Protein AF-Q57779-F1 (afdb_monomer_lite)

pLDDT: mean 79.87, std 19.62, range [38.88, 97.25]

Secondary structure (DSSP, 8-state):
----------------------TT-------SHHHHHHHHHHHHHHS-HHHHHHHH---HHHHHHHHTT--SS--HHHHHHHHHHTT---------

Organism: Methanocaldococcus jannaschii (strain ATCC 43067 / DSM 2661 / JAL-1 / JCM 10045 / NBRC 100440) (NCBI:txid243232)

Sequence (96 aa):
MNKEKYGDNMMTDSDSKQAIFIIGVQGKEIKNVEQLMQELSKIVNEGSIYRYSKETGLGKGTLHKIKNNELQDPRISTVLKLLKASGKRLVIIDEW

Foldseek 3Di:
DDDDDDDPDDPPPPPPVPPPPPPPDDDDDDDDPLSLLVVLLVLLVVDDLVQLCVQQVDDSVVSVCSVVVNDDPDDVSNSCSSC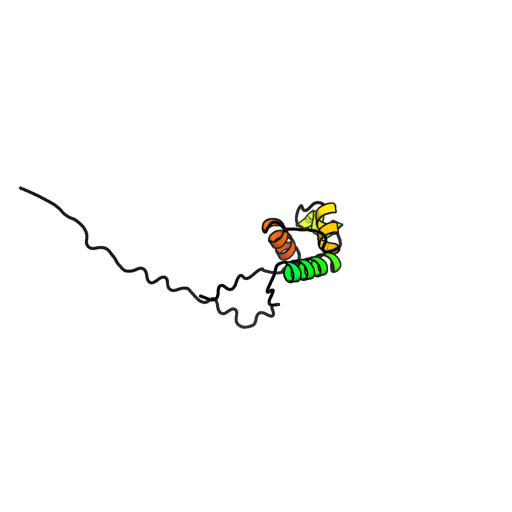VSSVHDDDDDDDD

Structure (mmCIF, N/CA/C/O backbone):
data_AF-Q57779-F1
#
_entry.id   AF-Q57779-F1
#
loop_
_atom_site.group_PDB
_atom_site.id
_atom_site.type_symbol
_atom_site.label_atom_id
_atom_site.label_alt_id
_atom_site.label_comp_id
_atom_site.label_asym_id
_atom_site.label_entity_id
_atom_site.label_seq_id
_atom_site.pdbx_PDB_ins_code
_atom_site.Cartn_x
_atom_site.Cartn_y
_atom_site.Cartn_z
_atom_site.occupancy
_atom_site.B_iso_or_equiv
_atom_site.auth_seq_id
_atom_site.auth_comp_id
_atom_site.auth_asym_id
_atom_site.auth_atom_id
_atom_site.pdbx_PDB_model_num
ATOM 1 N N . MET A 1 1 ? 14.154 40.768 52.438 1.00 38.88 1 MET A N 1
ATOM 2 C CA . MET A 1 1 ? 15.385 40.046 52.051 1.00 38.88 1 MET A CA 1
ATOM 3 C C . MET A 1 1 ? 15.043 38.568 51.951 1.00 38.88 1 MET A C 1
ATOM 5 O O . MET A 1 1 ? 14.568 38.049 52.946 1.00 38.88 1 MET A O 1
ATOM 9 N N . ASN A 1 2 ? 15.289 37.966 50.776 1.00 45.78 2 ASN A N 1
ATOM 10 C CA . ASN A 1 2 ? 15.263 36.527 50.434 1.00 45.78 2 ASN A CA 1
ATOM 11 C C . ASN A 1 2 ? 13.934 35.757 50.589 1.00 45.78 2 ASN A C 1
ATOM 13 O O . ASN A 1 2 ? 13.292 35.859 51.620 1.00 45.78 2 ASN A O 1
ATOM 17 N N . LYS A 1 3 ? 13.491 34.887 49.675 1.00 47.91 3 LYS A N 1
ATOM 18 C CA . LYS A 1 3 ? 13.759 34.558 48.255 1.00 47.91 3 LYS A CA 1
ATOM 19 C C . LYS A 1 3 ? 12.771 33.408 47.928 1.00 47.91 3 LYS A C 1
ATOM 21 O O . LYS A 1 3 ? 12.473 32.638 48.829 1.00 47.91 3 LYS A O 1
ATOM 26 N N . GLU A 1 4 ? 12.333 33.314 46.664 1.00 50.94 4 GLU A N 1
ATOM 27 C CA . GLU A 1 4 ? 11.806 32.089 45.996 1.00 50.94 4 GLU A CA 1
ATOM 28 C C . GLU A 1 4 ? 10.413 31.606 46.480 1.00 50.94 4 GLU A C 1
ATOM 30 O O . GLU A 1 4 ? 10.274 31.080 47.571 1.00 50.94 4 GLU A O 1
ATOM 35 N N . LYS A 1 5 ? 9.267 31.825 45.807 1.00 46.78 5 LYS A N 1
ATOM 36 C CA . LYS A 1 5 ? 8.875 31.699 44.380 1.00 46.78 5 LYS A CA 1
ATOM 37 C C . LYS A 1 5 ? 9.250 30.333 43.800 1.00 46.78 5 LYS A C 1
ATOM 39 O O . LYS A 1 5 ? 10.423 30.161 43.549 1.00 46.78 5 LYS A O 1
ATOM 44 N N . TYR A 1 6 ? 8.258 29.456 43.603 1.00 53.75 6 TYR A N 1
ATOM 45 C CA . TYR A 1 6 ? 8.077 28.347 42.631 1.00 53.75 6 TYR A CA 1
ATOM 46 C C . TYR A 1 6 ? 6.998 27.448 43.274 1.00 53.75 6 TYR A C 1
ATOM 48 O O . TYR A 1 6 ? 7.241 26.845 44.305 1.00 53.75 6 TYR A O 1
ATOM 56 N N . GLY A 1 7 ? 5.729 27.470 42.872 1.00 40.03 7 GLY A N 1
ATOM 57 C CA . GLY A 1 7 ? 5.260 27.210 41.514 1.00 40.03 7 GLY A CA 1
ATOM 58 C C . GLY A 1 7 ? 4.678 25.796 41.482 1.00 40.03 7 GLY A C 1
ATOM 59 O O . GLY A 1 7 ? 5.172 24.956 40.742 1.00 40.03 7 GLY A O 1
ATOM 60 N N . ASP A 1 8 ? 3.692 25.535 42.344 1.00 46.53 8 ASP A N 1
ATOM 61 C CA . ASP A 1 8 ? 2.999 24.250 42.440 1.00 46.53 8 ASP A CA 1
ATOM 62 C C . ASP A 1 8 ? 1.945 24.204 41.328 1.00 46.53 8 ASP A C 1
ATOM 64 O O . ASP A 1 8 ? 0.830 24.705 41.463 1.00 46.53 8 ASP A O 1
ATOM 68 N N . ASN A 1 9 ? 2.381 23.761 40.150 1.00 47.91 9 ASN A N 1
ATOM 69 C CA . ASN A 1 9 ? 1.587 23.730 38.931 1.00 47.91 9 ASN A CA 1
ATOM 70 C C . ASN A 1 9 ? 1.819 22.378 38.247 1.00 47.91 9 ASN A C 1
ATOM 72 O O . ASN A 1 9 ? 2.561 22.270 37.275 1.00 47.91 9 ASN A O 1
ATOM 76 N N . MET A 1 10 ? 1.205 21.327 38.783 1.00 47.91 10 MET A N 1
ATOM 77 C CA . MET A 1 10 ? 0.998 20.075 38.057 1.00 47.91 10 MET A CA 1
ATOM 78 C C . MET A 1 10 ? -0.480 19.712 38.151 1.00 47.91 10 MET A C 1
ATOM 80 O O . MET A 1 10 ? -0.887 18.817 38.887 1.00 47.91 10 MET A O 1
ATOM 84 N N . MET A 1 11 ? -1.295 20.438 37.377 1.00 52.25 11 MET A N 1
ATOM 85 C CA . MET A 1 11 ? -2.504 19.834 36.833 1.00 52.25 11 MET A CA 1
ATOM 86 C C . MET A 1 11 ? -2.041 18.618 36.038 1.00 52.25 11 MET A C 1
ATOM 88 O O . MET A 1 11 ? -1.333 18.744 35.042 1.00 52.25 11 MET A O 1
ATOM 92 N N . THR A 1 12 ? -2.381 17.438 36.539 1.00 51.59 12 THR A N 1
ATOM 93 C CA . THR A 1 12 ? -2.275 16.192 35.799 1.00 51.59 12 THR A 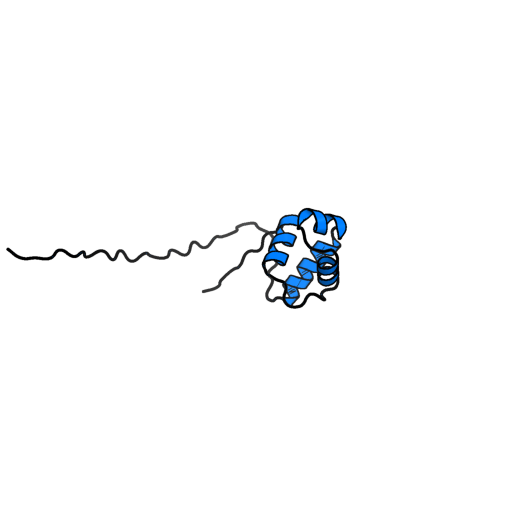CA 1
ATOM 94 C C . THR A 1 12 ? -3.199 16.320 34.598 1.00 51.59 12 THR A C 1
ATOM 96 O O . THR A 1 12 ? -4.419 16.213 34.751 1.00 51.59 12 THR A O 1
ATOM 99 N N . ASP A 1 13 ? -2.621 16.605 33.433 1.00 47.50 13 ASP A N 1
ATOM 100 C CA . ASP A 1 13 ? -3.280 16.433 32.146 1.00 47.50 13 ASP A CA 1
ATOM 101 C C . ASP A 1 13 ? -3.747 14.976 32.086 1.00 47.50 13 ASP A C 1
ATOM 103 O O . ASP A 1 13 ? -2.981 14.038 31.866 1.00 47.50 13 ASP A O 1
ATOM 107 N N . SER A 1 14 ? -5.028 14.777 32.393 1.00 46.00 14 SER A N 1
ATOM 108 C CA . SER A 1 14 ? -5.736 13.587 31.972 1.00 46.00 14 SER A CA 1
ATOM 109 C C . SER A 1 14 ? -5.763 13.653 30.455 1.00 46.00 14 SER A C 1
ATOM 111 O O . SER A 1 14 ? -6.627 14.324 29.884 1.00 46.00 14 SER A O 1
ATOM 113 N N . ASP A 1 15 ? -4.817 12.953 29.827 1.00 49.44 15 ASP A N 1
ATOM 114 C CA . ASP A 1 15 ? -4.895 12.480 28.446 1.00 49.44 15 ASP A CA 1
ATOM 115 C C . ASP A 1 15 ? -6.167 11.638 28.318 1.00 49.44 15 ASP A C 1
ATOM 117 O O . ASP A 1 15 ? -6.188 10.406 28.353 1.00 49.44 15 ASP A O 1
ATOM 121 N N . SER A 1 16 ? -7.285 12.342 28.221 1.00 49.69 16 SER A N 1
ATOM 122 C CA . SER A 1 16 ? -8.570 11.812 27.837 1.00 49.69 16 SER A 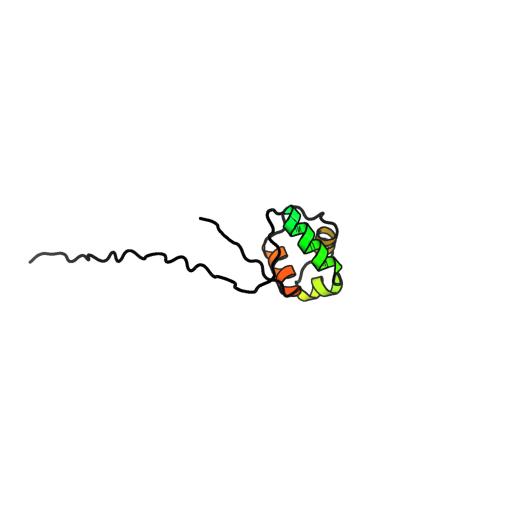CA 1
ATOM 123 C C . SER A 1 16 ? -8.426 11.438 26.369 1.00 49.69 16 SER A C 1
ATOM 125 O O . SER A 1 16 ? -8.701 12.229 25.470 1.00 49.69 16 SER A O 1
ATOM 127 N N . LYS A 1 17 ? -7.927 10.217 26.127 1.00 49.50 17 LYS A N 1
ATOM 128 C CA . LYS A 1 17 ? -7.961 9.564 24.821 1.00 49.50 17 LYS A CA 1
ATOM 129 C C . LYS A 1 17 ? -9.417 9.581 24.361 1.00 49.50 17 LYS A C 1
ATOM 131 O O . LYS A 1 17 ? -10.228 8.767 24.797 1.00 49.50 17 LYS A O 1
ATOM 136 N N . GLN A 1 18 ? -9.774 10.552 23.524 1.00 43.81 18 GLN A N 1
ATOM 137 C CA . GLN A 1 18 ? -11.068 10.567 22.863 1.00 43.81 18 GLN A CA 1
ATOM 138 C C . GLN A 1 18 ? -11.137 9.319 21.986 1.00 43.81 18 GLN A C 1
ATOM 140 O O . GLN A 1 18 ? -10.495 9.244 20.940 1.00 43.81 18 GLN A O 1
ATOM 145 N N . ALA A 1 19 ? -11.915 8.328 22.413 1.00 49.59 19 ALA A N 1
ATOM 146 C CA . ALA A 1 19 ? -12.347 7.264 21.531 1.00 49.59 19 ALA A CA 1
ATOM 147 C C . ALA A 1 19 ? -13.239 7.900 20.456 1.00 49.59 19 ALA A C 1
ATOM 149 O O . ALA A 1 19 ? -14.360 8.333 20.730 1.00 49.59 19 ALA A O 1
ATOM 150 N N . ILE A 1 20 ? -12.734 8.002 19.227 1.00 51.12 20 ILE A N 1
ATOM 151 C CA . ILE A 1 20 ? -13.570 8.364 18.085 1.00 51.12 20 ILE A CA 1
ATOM 152 C C . ILE A 1 20 ? -14.419 7.135 17.766 1.00 51.12 20 ILE A C 1
ATOM 154 O O . ILE A 1 20 ? -13.985 6.222 17.065 1.00 51.12 20 ILE A O 1
ATOM 158 N N . PHE A 1 21 ? -15.646 7.114 18.277 1.00 49.62 21 PHE A N 1
ATOM 159 C CA . PHE A 1 21 ? -16.643 6.151 17.834 1.00 49.62 21 PHE A CA 1
ATOM 160 C C . PHE A 1 21 ? -17.124 6.564 16.448 1.00 49.62 21 PHE A C 1
ATOM 162 O O . PHE A 1 21 ? -17.938 7.474 16.288 1.00 49.62 21 PHE A O 1
ATOM 169 N N . ILE A 1 22 ? -16.611 5.892 15.423 1.00 54.59 22 ILE A N 1
ATOM 170 C CA . ILE A 1 22 ? -17.119 6.047 14.065 1.00 54.59 22 ILE A CA 1
ATOM 171 C C . ILE A 1 22 ? -18.393 5.195 13.936 1.00 54.59 22 ILE A C 1
ATOM 173 O O . ILE A 1 22 ? -18.377 4.087 13.402 1.00 54.59 22 ILE A O 1
ATOM 177 N N . ILE A 1 23 ? -19.508 5.694 14.472 1.00 49.16 23 ILE A N 1
ATOM 178 C CA . ILE A 1 23 ? -20.808 5.016 14.394 1.00 49.16 23 ILE A CA 1
ATOM 179 C C . ILE A 1 23 ? -21.323 5.112 12.950 1.00 49.16 23 ILE A C 1
ATOM 181 O O . ILE A 1 23 ? -21.533 6.205 12.428 1.00 49.16 23 ILE A O 1
ATOM 185 N N . GLY A 1 24 ? -21.523 3.963 12.299 1.00 55.50 24 GLY A N 1
ATOM 186 C CA . GLY A 1 24 ? -22.155 3.868 10.976 1.00 55.50 24 GLY A CA 1
ATOM 187 C C . GLY A 1 24 ? -21.213 3.831 9.766 1.00 55.50 24 GLY A C 1
ATOM 188 O O . GLY A 1 24 ? -21.699 3.823 8.636 1.00 55.50 24 GLY A O 1
ATOM 189 N N . VAL A 1 25 ? -19.889 3.776 9.948 1.00 61.28 25 VAL A N 1
ATOM 190 C CA . VAL A 1 25 ? -18.972 3.592 8.810 1.00 61.28 25 VAL A CA 1
ATOM 191 C C . VAL A 1 25 ? -18.795 2.111 8.499 1.00 61.28 25 VAL A C 1
ATOM 193 O O . VAL A 1 25 ? -18.316 1.336 9.321 1.00 61.28 25 VAL A O 1
ATOM 196 N N . GLN A 1 26 ? -19.148 1.728 7.273 1.00 66.25 26 GLN A N 1
ATOM 197 C CA . GLN A 1 26 ? -18.750 0.446 6.705 1.00 66.25 26 GLN A CA 1
ATOM 198 C C . GLN A 1 26 ? -17.259 0.511 6.358 1.00 66.25 26 GLN A C 1
ATOM 200 O O . GLN A 1 26 ? -16.840 1.285 5.496 1.00 66.25 26 GLN A O 1
ATOM 205 N N . GLY A 1 27 ? -16.458 -0.285 7.057 1.00 77.88 27 GLY A N 1
ATOM 206 C CA . GLY A 1 27 ? -15.024 -0.417 6.834 1.00 77.88 27 GLY A CA 1
ATOM 207 C C . GLY A 1 27 ? -14.616 -1.882 6.765 1.00 77.88 27 GLY A C 1
ATOM 208 O O . GLY A 1 27 ? -15.347 -2.765 7.211 1.00 77.88 27 GLY A O 1
ATOM 209 N N . LYS A 1 28 ? -13.436 -2.139 6.200 1.00 85.50 28 LYS A N 1
ATOM 210 C CA . LYS A 1 28 ? -12.793 -3.450 6.258 1.00 85.50 28 LYS A CA 1
ATOM 211 C C . LYS A 1 28 ? -11.649 -3.393 7.263 1.00 85.50 28 LYS A C 1
ATOM 213 O O . LYS A 1 28 ? -10.770 -2.544 7.136 1.00 85.50 28 LYS A O 1
ATOM 218 N N . GLU A 1 29 ? -11.659 -4.309 8.223 1.00 88.81 29 GLU A N 1
ATOM 219 C CA . GLU A 1 29 ? -10.524 -4.528 9.117 1.00 88.81 29 GLU A CA 1
ATOM 220 C C . GLU A 1 29 ? -9.350 -5.127 8.321 1.00 88.81 29 GLU A C 1
ATOM 222 O O . GLU A 1 29 ? -9.519 -6.097 7.576 1.00 88.81 29 GLU A O 1
ATOM 227 N N . ILE A 1 30 ? -8.167 -4.524 8.454 1.00 88.44 30 ILE A N 1
ATOM 228 C CA . ILE A 1 30 ? -6.927 -4.949 7.797 1.00 88.44 30 ILE A CA 1
ATOM 229 C C . ILE A 1 30 ? -5.913 -5.257 8.897 1.00 88.44 30 ILE A C 1
ATOM 231 O O . ILE A 1 30 ? -5.452 -4.351 9.583 1.00 88.44 30 ILE A O 1
ATOM 235 N N . LYS A 1 31 ? -5.568 -6.536 9.058 1.00 86.88 31 LYS A N 1
ATOM 236 C CA . LYS A 1 31 ? -4.744 -7.030 10.176 1.00 86.88 31 LYS A CA 1
ATOM 237 C C . LYS A 1 31 ? -3.246 -7.025 9.889 1.00 86.88 31 LYS A C 1
ATOM 239 O O . LYS A 1 31 ? -2.443 -7.150 10.805 1.00 86.88 31 LYS A O 1
ATOM 244 N N . ASN A 1 32 ? -2.855 -6.949 8.618 1.00 88.25 32 ASN A N 1
ATOM 245 C CA . ASN A 1 32 ? -1.456 -7.009 8.207 1.00 88.25 32 ASN A CA 1
ATOM 246 C C . ASN A 1 32 ? -1.217 -6.319 6.852 1.00 88.25 32 ASN A C 1
ATOM 248 O O . ASN A 1 32 ? -2.152 -5.940 6.140 1.00 88.25 32 ASN A O 1
ATOM 252 N N . VAL A 1 33 ? 0.062 -6.166 6.494 1.00 88.94 33 VAL A N 1
ATOM 253 C CA . VAL A 1 33 ? 0.494 -5.520 5.242 1.00 88.94 33 VAL A CA 1
ATOM 254 C C . VAL A 1 33 ? 0.019 -6.290 4.006 1.00 88.94 33 VAL A C 1
ATOM 256 O O . VAL A 1 33 ? -0.324 -5.669 3.006 1.00 88.94 33 VAL A O 1
ATOM 259 N N . GLU A 1 34 ? -0.069 -7.619 4.063 1.00 91.44 34 GLU A N 1
ATOM 260 C CA . GLU A 1 34 ? -0.544 -8.429 2.935 1.00 91.44 34 GLU A CA 1
ATOM 261 C C . GLU A 1 34 ? -2.008 -8.114 2.593 1.00 91.44 34 GLU A C 1
ATOM 263 O O . GLU A 1 34 ? -2.336 -7.828 1.442 1.00 91.44 34 GLU A O 1
ATOM 268 N N . GLN A 1 35 ? -2.883 -8.066 3.601 1.00 91.69 35 GLN A N 1
ATOM 269 C CA . GLN A 1 35 ? -4.279 -7.665 3.437 1.00 91.69 35 GLN A CA 1
ATOM 270 C C . GLN A 1 35 ? -4.393 -6.217 2.946 1.00 91.69 35 GLN A C 1
ATOM 272 O O . GLN A 1 35 ? -5.242 -5.925 2.102 1.00 91.69 35 GLN A O 1
ATOM 277 N N . LEU A 1 36 ? -3.522 -5.318 3.421 1.00 91.94 36 LEU A N 1
ATOM 278 C CA . LEU A 1 36 ? -3.462 -3.942 2.926 1.00 91.94 36 LEU A CA 1
ATOM 279 C C . LEU A 1 36 ? -3.135 -3.910 1.430 1.00 91.94 36 LEU A C 1
ATOM 281 O O . LEU A 1 36 ? -3.806 -3.217 0.667 1.00 91.94 36 LEU A O 1
ATOM 285 N N . MET A 1 37 ? -2.135 -4.679 1.002 1.00 93.69 37 MET A N 1
ATOM 286 C CA . MET A 1 37 ? -1.726 -4.760 -0.398 1.00 93.69 37 MET A CA 1
ATOM 287 C C . MET A 1 37 ? -2.819 -5.353 -1.285 1.00 93.69 37 MET A C 1
ATOM 289 O O . MET A 1 37 ? -3.083 -4.800 -2.351 1.00 93.69 37 MET A O 1
ATOM 293 N N . GLN A 1 38 ? -3.531 -6.380 -0.816 1.00 93.69 38 GLN A N 1
ATOM 294 C CA . GLN A 1 38 ? -4.687 -6.934 -1.523 1.00 93.69 38 GLN A CA 1
ATOM 295 C C . GLN A 1 38 ? -5.796 -5.887 -1.726 1.00 93.69 38 GLN A C 1
ATOM 297 O O . GLN A 1 38 ? -6.370 -5.798 -2.813 1.00 93.69 38 GLN A O 1
ATOM 302 N N . GLU A 1 39 ? -6.091 -5.061 -0.718 1.00 93.06 39 GLU A N 1
ATOM 303 C CA . GLU A 1 39 ? -7.080 -3.983 -0.852 1.00 93.06 39 GLU A CA 1
ATOM 304 C C . GLU A 1 39 ? -6.605 -2.865 -1.790 1.00 93.06 39 GLU A C 1
ATOM 306 O O . GLU A 1 39 ? -7.381 -2.370 -2.609 1.00 93.06 39 GLU A O 1
ATOM 311 N N . LEU A 1 40 ? -5.319 -2.509 -1.755 1.00 94.31 40 LEU A N 1
ATOM 312 C CA . LEU A 1 40 ? -4.743 -1.569 -2.720 1.00 94.31 40 LEU A CA 1
ATOM 313 C C . LEU A 1 40 ? -4.764 -2.126 -4.150 1.00 94.31 40 LEU A C 1
ATOM 315 O O . LEU A 1 40 ? -5.053 -1.380 -5.086 1.00 94.31 40 LEU A O 1
ATOM 319 N N . SER A 1 41 ? -4.510 -3.424 -4.333 1.00 95.44 41 SER A N 1
ATOM 320 C CA . SER A 1 41 ? -4.621 -4.095 -5.630 1.00 95.44 41 SER A CA 1
ATOM 321 C C . SER A 1 41 ? -6.047 -3.998 -6.177 1.00 95.44 41 SER A C 1
ATOM 323 O O . SER A 1 41 ? -6.225 -3.627 -7.339 1.00 95.44 41 SER A O 1
ATOM 325 N N . LYS A 1 42 ? -7.078 -4.235 -5.352 1.00 94.50 42 LYS A N 1
ATOM 326 C CA . LYS A 1 42 ? -8.486 -4.057 -5.758 1.00 94.50 42 LYS A CA 1
ATOM 327 C C . LYS A 1 42 ? -8.775 -2.630 -6.205 1.00 94.50 42 LYS A C 1
ATOM 329 O O . LYS A 1 42 ? -9.299 -2.443 -7.297 1.00 94.50 42 LYS A O 1
ATOM 334 N N . ILE A 1 43 ? -8.344 -1.638 -5.424 1.00 93.81 43 ILE A N 1
ATOM 335 C CA . ILE A 1 43 ? -8.493 -0.218 -5.774 1.00 93.81 43 ILE A CA 1
ATOM 336 C C . ILE A 1 43 ? -7.883 0.066 -7.150 1.00 93.81 43 ILE A C 1
ATOM 338 O O . ILE A 1 43 ? -8.523 0.666 -8.007 1.00 93.81 43 ILE A O 1
ATOM 342 N N . VAL A 1 44 ? -6.655 -0.394 -7.395 1.00 95.25 44 VAL A N 1
ATOM 343 C CA . VAL A 1 44 ? -5.985 -0.164 -8.681 1.00 95.25 44 VAL A CA 1
ATOM 344 C C . VAL A 1 44 ? -6.680 -0.904 -9.834 1.00 95.25 44 VAL A C 1
ATOM 346 O O . VAL A 1 44 ? -6.655 -0.401 -10.956 1.00 95.25 44 VAL A O 1
ATOM 349 N N . ASN A 1 45 ? -7.315 -2.053 -9.579 1.00 93.94 45 ASN A N 1
ATOM 350 C CA . ASN A 1 45 ? -8.095 -2.806 -10.568 1.00 93.94 45 ASN A CA 1
ATOM 351 C C . ASN A 1 45 ? -9.463 -2.175 -10.890 1.00 93.94 45 ASN A C 1
ATOM 353 O O . ASN A 1 45 ? -9.933 -2.325 -12.015 1.00 93.94 45 ASN A O 1
ATOM 357 N N . GLU A 1 46 ? -10.087 -1.462 -9.948 1.00 91.75 46 GLU A N 1
ATOM 358 C CA . GLU A 1 46 ? -11.353 -0.735 -10.160 1.00 91.75 46 GLU A CA 1
ATOM 359 C C . GLU A 1 46 ? -11.190 0.489 -11.079 1.00 91.75 46 GLU A C 1
ATOM 361 O O . GLU A 1 46 ? -12.149 0.951 -11.700 1.00 91.75 46 GLU A O 1
ATOM 366 N N . GLY A 1 47 ? -9.975 1.034 -11.170 1.00 88.88 47 GLY A N 1
ATOM 367 C CA . GLY A 1 47 ? -9.648 2.180 -12.012 1.00 88.88 47 GLY A CA 1
ATOM 368 C C . GLY A 1 47 ? -8.641 1.860 -13.114 1.00 88.88 47 GLY A C 1
ATOM 369 O O . GLY A 1 47 ? -8.218 0.727 -13.328 1.00 88.88 47 GLY A O 1
ATOM 370 N N . SER A 1 48 ? -8.215 2.898 -13.834 1.00 91.75 48 SER A N 1
ATOM 371 C CA . SER A 1 48 ? -7.117 2.775 -14.793 1.00 91.75 48 SER A CA 1
ATOM 372 C C . SER A 1 48 ? -5.796 3.226 -14.171 1.00 91.75 48 SER A C 1
ATOM 374 O O . SER A 1 48 ? -5.736 4.210 -13.430 1.00 91.75 48 SER A O 1
ATOM 376 N N . ILE A 1 49 ? -4.702 2.551 -14.541 1.00 95.94 49 ILE A N 1
ATOM 377 C CA . ILE A 1 49 ? -3.334 2.942 -14.158 1.00 95.94 49 ILE A CA 1
ATOM 378 C C . ILE A 1 49 ? -3.055 4.402 -14.545 1.00 95.94 49 ILE A C 1
ATOM 380 O O . ILE A 1 49 ? -2.416 5.136 -13.794 1.00 95.94 49 ILE A O 1
ATOM 384 N N . TYR A 1 50 ? -3.563 4.847 -15.700 1.00 95.62 50 TYR A N 1
ATOM 385 C CA . TYR A 1 50 ? -3.422 6.230 -16.154 1.00 95.62 50 TYR A CA 1
ATOM 386 C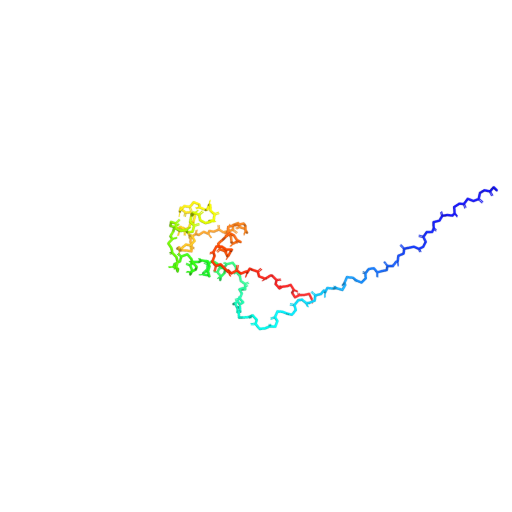 C . TYR A 1 50 ? -4.113 7.225 -15.211 1.00 95.62 50 TYR A C 1
ATOM 388 O O . TYR A 1 50 ? -3.488 8.209 -14.812 1.00 95.62 50 TYR A O 1
ATOM 396 N N . ARG A 1 51 ? -5.365 6.950 -14.812 1.00 95.06 51 ARG A N 1
ATOM 397 C CA . ARG A 1 51 ? -6.119 7.792 -13.874 1.00 95.06 51 ARG A CA 1
ATOM 398 C C . ARG A 1 51 ? -5.379 7.918 -12.547 1.00 95.06 51 ARG A C 1
ATOM 400 O O . ARG A 1 51 ? -5.070 9.032 -12.131 1.00 95.06 51 ARG A O 1
ATOM 407 N N . TYR A 1 52 ? -5.031 6.791 -11.926 1.00 96.50 52 TYR A N 1
ATOM 408 C CA . TYR A 1 52 ? -4.345 6.819 -10.636 1.00 96.50 52 TYR A CA 1
ATOM 409 C C . TYR A 1 52 ? -2.982 7.494 -10.723 1.00 96.50 52 TYR A C 1
ATOM 411 O O . TYR A 1 52 ? -2.636 8.253 -9.824 1.00 96.50 52 TYR A O 1
ATOM 419 N N . SER A 1 53 ? -2.226 7.298 -11.805 1.00 97.25 53 SER A N 1
ATOM 420 C CA . SER A 1 53 ? -0.940 7.978 -11.985 1.00 97.25 53 SER A CA 1
ATOM 421 C C . SER A 1 53 ? -1.106 9.501 -12.002 1.00 97.25 53 SER A C 1
ATOM 423 O O . SER A 1 53 ? -0.368 10.200 -11.309 1.00 97.25 53 SER A O 1
ATOM 425 N N . LYS A 1 54 ? -2.127 10.010 -12.707 1.00 96.31 54 LYS A N 1
ATOM 426 C CA . LYS A 1 54 ? -2.439 11.445 -12.783 1.00 96.31 54 LYS A CA 1
ATOM 427 C C . LYS A 1 54 ? -2.928 12.019 -11.448 1.00 96.31 54 LYS A C 1
ATOM 429 O O . LYS A 1 54 ? -2.498 13.101 -11.070 1.00 96.31 54 LYS A O 1
ATOM 434 N N . GLU A 1 55 ? -3.802 11.310 -10.736 1.00 95.94 55 GLU A N 1
ATOM 435 C CA . GLU A 1 55 ? -4.401 11.792 -9.479 1.00 95.94 55 GLU A CA 1
ATOM 436 C C . GLU A 1 55 ? -3.442 11.711 -8.279 1.00 95.94 55 GLU A C 1
ATOM 438 O O . GLU A 1 55 ? -3.497 12.544 -7.376 1.00 95.94 55 GLU A O 1
ATOM 443 N N . THR A 1 56 ? -2.555 10.713 -8.252 1.00 95.44 56 THR A N 1
ATOM 444 C CA . THR A 1 56 ? -1.672 10.444 -7.099 1.00 95.44 56 THR A CA 1
ATOM 445 C C . THR A 1 56 ? -0.233 10.930 -7.290 1.00 95.44 56 THR A C 1
ATOM 447 O O . THR A 1 56 ? 0.526 11.035 -6.317 1.00 95.44 56 THR A O 1
ATOM 450 N N . GLY A 1 57 ? 0.180 11.169 -8.540 1.00 96.06 57 GLY A N 1
ATOM 451 C CA . GLY A 1 57 ? 1.579 11.385 -8.911 1.00 96.06 57 GLY A CA 1
ATOM 452 C C . GLY A 1 57 ? 2.456 10.134 -8.766 1.00 96.06 57 GLY A C 1
ATOM 453 O O . GLY A 1 57 ? 3.680 10.244 -8.751 1.00 96.06 57 GLY A O 1
ATOM 454 N N . LEU A 1 58 ? 1.865 8.944 -8.605 1.00 95.81 58 LEU A N 1
ATOM 455 C CA . LEU A 1 58 ? 2.607 7.685 -8.580 1.00 95.81 58 LEU A CA 1
ATOM 456 C C . LEU A 1 58 ? 3.014 7.276 -9.999 1.00 95.81 58 LEU A C 1
ATOM 458 O O . LEU A 1 58 ? 2.243 7.393 -10.957 1.00 95.81 58 LEU A O 1
ATOM 462 N N . GLY A 1 59 ? 4.231 6.750 -10.127 1.00 96.00 59 GLY A N 1
ATOM 463 C CA . GLY A 1 59 ? 4.714 6.191 -11.385 1.00 96.00 59 GLY A CA 1
ATOM 464 C C . GLY A 1 59 ? 3.898 4.965 -11.799 1.00 96.00 59 GLY A C 1
ATOM 465 O O . GLY A 1 59 ? 3.512 4.147 -10.961 1.00 96.00 59 GLY A O 1
ATOM 466 N N . LYS A 1 60 ? 3.680 4.796 -13.108 1.00 96.38 60 LYS A N 1
ATOM 467 C CA . LYS A 1 60 ? 2.938 3.647 -13.658 1.00 96.38 60 LYS A CA 1
ATOM 468 C C . LYS A 1 60 ? 3.534 2.306 -13.216 1.00 96.38 60 LYS A C 1
ATOM 470 O O . LYS A 1 60 ? 2.782 1.397 -12.890 1.00 96.38 60 LYS A O 1
ATOM 475 N N . GLY A 1 61 ? 4.864 2.202 -13.132 1.00 95.94 61 GLY A N 1
ATOM 476 C CA . GLY A 1 61 ? 5.546 0.999 -12.640 1.00 95.94 61 GLY A CA 1
ATOM 477 C C . GLY A 1 61 ? 5.177 0.643 -11.195 1.00 95.94 61 GLY A C 1
ATOM 478 O O . GLY A 1 61 ? 4.909 -0.517 -10.905 1.00 95.94 61 GLY A O 1
ATOM 479 N N . THR A 1 62 ? 5.075 1.633 -10.302 1.00 95.75 62 THR A N 1
ATOM 480 C CA . THR A 1 62 ? 4.604 1.421 -8.922 1.00 95.75 62 THR A CA 1
ATOM 481 C C . THR A 1 62 ? 3.167 0.914 -8.906 1.00 95.75 62 THR A C 1
ATOM 483 O O . THR A 1 62 ? 2.864 -0.037 -8.197 1.00 95.75 62 THR A O 1
ATOM 486 N N . LEU A 1 63 ? 2.289 1.507 -9.717 1.00 97.12 63 LEU A N 1
ATOM 487 C CA . LEU A 1 63 ? 0.890 1.088 -9.801 1.00 97.12 63 LEU A CA 1
ATOM 488 C C . LEU A 1 63 ? 0.744 -0.334 -10.360 1.00 97.12 63 LEU A C 1
ATOM 490 O O . LEU A 1 63 ? -0.077 -1.089 -9.853 1.00 97.12 63 LEU A O 1
ATOM 494 N N . HIS A 1 64 ? 1.561 -0.727 -11.342 1.00 96.69 64 HIS A N 1
ATOM 495 C CA . HIS A 1 64 ? 1.606 -2.109 -11.832 1.00 96.69 64 HIS A CA 1
ATOM 496 C C . HIS A 1 64 ? 2.056 -3.092 -10.747 1.00 96.69 64 HIS A C 1
ATOM 498 O O . HIS A 1 64 ? 1.390 -4.104 -10.545 1.00 96.69 64 HIS A O 1
ATOM 504 N N . LYS A 1 65 ? 3.111 -2.763 -9.989 1.00 96.19 65 LYS A N 1
ATOM 505 C CA . LYS A 1 65 ? 3.550 -3.593 -8.857 1.00 96.19 65 LYS A CA 1
ATOM 506 C C . LYS A 1 65 ? 2.460 -3.741 -7.795 1.00 96.19 65 LYS A C 1
ATOM 508 O O . LYS A 1 65 ? 2.259 -4.830 -7.279 1.00 96.19 65 LYS A O 1
ATOM 513 N N . ILE A 1 66 ? 1.723 -2.671 -7.488 1.00 95.88 66 ILE A N 1
ATOM 514 C CA . ILE A 1 66 ? 0.587 -2.731 -6.551 1.00 95.88 66 ILE A CA 1
ATOM 515 C C . ILE A 1 66 ? -0.533 -3.606 -7.116 1.00 95.88 66 ILE A C 1
ATOM 517 O O . ILE A 1 66 ? -1.032 -4.478 -6.415 1.00 95.88 66 ILE A O 1
ATOM 521 N N . LYS A 1 67 ? -0.895 -3.417 -8.392 1.00 95.31 67 LYS A N 1
ATOM 522 C CA . LYS A 1 67 ? -1.928 -4.208 -9.074 1.00 95.31 67 LYS A CA 1
ATOM 523 C C . LYS A 1 67 ? -1.655 -5.712 -8.966 1.00 95.31 67 LYS A C 1
ATOM 525 O O . LYS A 1 67 ? -2.582 -6.472 -8.707 1.00 95.31 67 LYS A O 1
ATOM 530 N N . ASN A 1 68 ? -0.394 -6.110 -9.107 1.00 95.00 68 ASN A N 1
ATOM 531 C CA . ASN A 1 68 ? 0.039 -7.506 -9.093 1.00 95.00 68 ASN A CA 1
ATOM 532 C C . ASN A 1 68 ? 0.466 -8.029 -7.704 1.00 95.00 68 ASN A C 1
ATOM 534 O O . ASN A 1 68 ? 0.929 -9.159 -7.616 1.00 95.00 68 ASN A O 1
ATOM 538 N N . ASN A 1 69 ? 0.332 -7.243 -6.625 1.00 92.62 69 ASN A N 1
ATOM 539 C CA . ASN A 1 69 ? 0.846 -7.579 -5.283 1.00 92.62 69 ASN A CA 1
ATOM 540 C C . ASN A 1 69 ? 2.370 -7.851 -5.227 1.00 92.62 69 ASN A C 1
ATOM 542 O O . ASN A 1 69 ? 2.848 -8.630 -4.412 1.00 92.62 69 ASN A O 1
ATOM 546 N N . GLU A 1 70 ? 3.150 -7.176 -6.071 1.00 94.19 70 GLU A N 1
ATOM 547 C CA . GLU A 1 70 ? 4.615 -7.302 -6.165 1.00 94.19 70 GLU A CA 1
ATOM 548 C C . GLU A 1 70 ? 5.368 -6.188 -5.412 1.00 94.19 70 GLU A C 1
ATOM 550 O O . GLU A 1 70 ? 6.600 -6.188 -5.345 1.00 94.19 70 GLU A O 1
ATOM 555 N N . LEU A 1 71 ? 4.656 -5.183 -4.888 1.00 91.19 71 LEU A N 1
ATOM 556 C CA . LEU A 1 71 ? 5.278 -4.087 -4.145 1.00 91.19 71 LEU A CA 1
ATOM 557 C C . LEU A 1 71 ? 5.559 -4.518 -2.700 1.00 91.19 71 LEU A C 1
ATOM 559 O O . LEU A 1 71 ? 4.678 -4.443 -1.847 1.00 91.19 71 LEU A O 1
ATOM 563 N N . GLN A 1 72 ? 6.801 -4.922 -2.444 1.00 84.81 72 GLN A N 1
ATOM 564 C CA . GLN A 1 72 ? 7.315 -5.132 -1.090 1.00 84.81 72 GLN A CA 1
ATOM 565 C C . GLN A 1 72 ? 7.451 -3.782 -0.367 1.00 84.81 72 GLN A C 1
ATOM 567 O O . GLN A 1 72 ? 7.862 -2.793 -0.981 1.00 84.81 72 GLN A O 1
ATOM 572 N N . ASP A 1 73 ? 7.080 -3.744 0.912 1.00 85.69 73 ASP A N 1
ATOM 573 C CA . ASP A 1 73 ? 7.203 -2.587 1.811 1.00 85.69 73 ASP A CA 1
ATOM 574 C C . ASP A 1 73 ? 6.657 -1.263 1.237 1.00 85.69 73 ASP A C 1
ATOM 576 O O . ASP A 1 73 ? 7.402 -0.303 0.982 1.00 85.69 73 ASP A O 1
ATOM 580 N N . PRO A 1 74 ? 5.331 -1.161 1.017 1.00 87.06 74 PRO A N 1
ATOM 581 C CA . PRO A 1 74 ? 4.728 0.063 0.513 1.00 87.06 74 PRO A CA 1
ATOM 582 C C . PRO A 1 74 ? 4.991 1.227 1.476 1.00 87.06 74 PRO A C 1
ATOM 584 O O . PRO A 1 74 ? 4.550 1.230 2.625 1.00 87.06 74 PRO A O 1
ATOM 587 N N . ARG A 1 75 ? 5.648 2.288 0.988 1.00 92.56 75 ARG A N 1
ATOM 588 C CA . ARG A 1 75 ? 5.749 3.543 1.752 1.00 92.56 75 ARG A CA 1
ATOM 589 C C . ARG A 1 75 ? 4.346 4.014 2.134 1.00 92.56 75 ARG A C 1
ATOM 591 O O . ARG A 1 75 ? 3.489 4.111 1.255 1.00 92.56 75 ARG A O 1
ATOM 598 N N . ILE A 1 76 ? 4.144 4.415 3.391 1.00 91.38 76 ILE A N 1
ATOM 599 C CA . ILE A 1 76 ? 2.846 4.908 3.888 1.00 91.38 76 ILE A CA 1
ATOM 600 C C . ILE A 1 76 ? 2.262 6.026 3.009 1.00 91.38 76 ILE A C 1
ATOM 602 O O . ILE A 1 76 ? 1.064 6.064 2.745 1.00 91.38 76 ILE A O 1
ATOM 606 N N . SER A 1 77 ? 3.113 6.888 2.446 1.00 94.38 77 SER A N 1
ATOM 607 C CA . SER A 1 77 ? 2.693 7.941 1.518 1.00 94.38 77 SER A CA 1
ATOM 608 C C . SER A 1 77 ? 2.051 7.405 0.232 1.00 94.38 77 SER A C 1
ATOM 610 O O . SER A 1 77 ? 1.130 8.028 -0.288 1.00 94.38 77 SER A O 1
ATOM 612 N N . THR A 1 78 ? 2.489 6.248 -0.270 1.00 94.81 78 THR A N 1
ATOM 613 C CA . THR A 1 78 ? 1.889 5.565 -1.430 1.00 94.81 78 THR A CA 1
ATOM 614 C C . THR A 1 78 ? 0.487 5.071 -1.094 1.00 94.81 78 THR A C 1
ATOM 616 O O . THR A 1 78 ? -0.446 5.315 -1.859 1.00 94.81 78 THR A O 1
ATOM 619 N N . VAL A 1 79 ? 0.334 4.446 0.079 1.00 94.12 79 VAL A N 1
ATOM 620 C CA . VAL A 1 79 ? -0.950 3.951 0.597 1.00 94.12 79 VAL A CA 1
ATOM 621 C C . VAL A 1 79 ? -1.946 5.104 0.721 1.00 94.12 79 VAL A C 1
ATOM 623 O O . VAL A 1 79 ? -3.014 5.076 0.114 1.00 94.12 79 VAL A O 1
ATOM 626 N N . LEU A 1 80 ? -1.568 6.170 1.434 1.00 94.88 80 LEU A N 1
ATOM 627 C CA . LEU A 1 80 ? -2.440 7.322 1.678 1.00 94.88 80 LEU A CA 1
ATOM 628 C C . LEU A 1 80 ? -2.846 8.039 0.385 1.00 94.88 80 LEU A C 1
ATOM 630 O O . LEU A 1 80 ? -3.995 8.459 0.251 1.00 94.88 80 LEU A O 1
ATOM 634 N N . LYS A 1 81 ? -1.935 8.153 -0.589 1.00 95.50 81 LYS A N 1
ATOM 635 C CA . LYS A 1 81 ? -2.241 8.738 -1.902 1.00 95.50 81 LYS A CA 1
ATOM 636 C C . LYS A 1 81 ? -3.306 7.939 -2.655 1.00 95.50 81 LYS A C 1
ATOM 638 O O . LYS A 1 81 ? -4.244 8.540 -3.175 1.00 95.50 81 LYS A O 1
ATOM 643 N N . LEU A 1 82 ? -3.186 6.610 -2.700 1.00 95.12 82 LEU A N 1
ATOM 644 C CA . LEU A 1 82 ? -4.166 5.746 -3.369 1.00 95.12 82 LEU A CA 1
ATOM 645 C C . LEU A 1 82 ? -5.519 5.733 -2.659 1.00 95.12 82 LEU A C 1
ATOM 647 O O . LEU A 1 82 ? -6.558 5.819 -3.315 1.00 95.12 82 LEU A O 1
ATOM 651 N N . LEU A 1 83 ? -5.524 5.678 -1.326 1.00 93.69 83 LEU A N 1
ATOM 652 C CA . LEU A 1 83 ? -6.760 5.761 -0.548 1.00 93.69 83 LEU A CA 1
ATOM 653 C C . LEU A 1 83 ? -7.469 7.095 -0.800 1.00 93.69 83 LEU A C 1
ATOM 655 O O . LEU A 1 83 ? -8.644 7.101 -1.156 1.00 93.69 83 LEU A O 1
ATOM 659 N N . LYS A 1 84 ? -6.737 8.216 -0.764 1.00 93.25 84 LYS A N 1
ATOM 660 C CA . LYS A 1 84 ? -7.293 9.538 -1.077 1.00 93.25 84 LYS A CA 1
ATOM 661 C C . LYS A 1 84 ? -7.889 9.600 -2.488 1.00 93.25 84 LYS A C 1
ATOM 663 O O . LYS A 1 84 ? -9.012 10.069 -2.640 1.00 93.25 84 LYS A O 1
ATOM 668 N N . ALA A 1 85 ? -7.176 9.108 -3.504 1.00 94.06 85 ALA A N 1
ATOM 669 C CA . ALA A 1 85 ? -7.662 9.092 -4.891 1.00 94.06 85 ALA A CA 1
ATOM 670 C C . ALA A 1 85 ? -8.884 8.175 -5.099 1.00 94.06 85 ALA A C 1
ATOM 672 O O . ALA A 1 85 ? -9.724 8.430 -5.958 1.00 94.06 85 ALA A O 1
ATOM 673 N N . SER A 1 86 ? -9.022 7.124 -4.287 1.00 92.25 86 SER A N 1
ATOM 674 C CA . SER A 1 86 ? -10.173 6.210 -4.311 1.00 92.25 86 SER A CA 1
ATOM 675 C C . SER A 1 86 ? -11.316 6.610 -3.372 1.00 92.25 86 SER A C 1
ATOM 677 O O . SER A 1 86 ? -12.282 5.859 -3.232 1.00 92.25 86 SER A O 1
ATOM 679 N N . GLY A 1 87 ? -11.224 7.774 -2.718 1.00 91.00 87 GLY A N 1
ATOM 680 C CA . GLY A 1 87 ? -12.232 8.248 -1.768 1.00 91.00 87 GLY A CA 1
ATOM 681 C C . GLY A 1 87 ? -12.295 7.445 -0.464 1.00 91.00 87 GLY A C 1
ATOM 682 O O . GLY A 1 87 ? -13.277 7.548 0.268 1.00 91.00 87 GLY A O 1
ATOM 683 N N . LYS A 1 88 ? -11.268 6.644 -0.158 1.00 90.12 88 LYS A N 1
ATOM 684 C CA . LYS A 1 88 ? -11.175 5.830 1.060 1.00 90.12 88 LYS A CA 1
ATOM 685 C C . LYS A 1 88 ? -10.278 6.503 2.102 1.00 90.12 88 LYS A C 1
ATOM 687 O O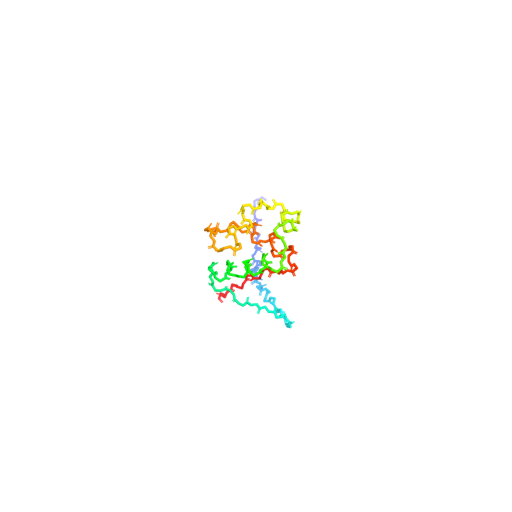 . LYS A 1 88 ? -9.432 7.338 1.782 1.00 90.12 88 LYS A O 1
ATOM 692 N N . ARG A 1 89 ? -10.457 6.135 3.371 1.00 87.88 89 ARG A N 1
ATOM 693 C CA . ARG A 1 89 ? -9.652 6.628 4.500 1.00 87.88 89 ARG A CA 1
ATOM 694 C C . ARG A 1 89 ? -9.005 5.448 5.217 1.00 87.88 89 ARG A C 1
ATOM 696 O O . ARG A 1 89 ? -9.645 4.415 5.372 1.00 87.88 89 ARG A O 1
ATOM 703 N N . LEU A 1 90 ? -7.756 5.619 5.649 1.00 88.25 90 LEU A N 1
ATOM 704 C CA . LEU A 1 90 ? -7.108 4.701 6.585 1.00 88.25 90 LEU A CA 1
ATOM 705 C C . LEU A 1 90 ? -7.416 5.178 8.003 1.00 88.25 90 LEU A C 1
ATOM 707 O O . LEU A 1 90 ? -7.158 6.340 8.317 1.00 88.25 90 LEU A O 1
ATOM 711 N N . VAL A 1 91 ? -7.950 4.292 8.835 1.00 84.94 91 VAL A N 1
ATOM 712 C CA . VAL A 1 91 ? -8.132 4.521 10.270 1.00 84.94 91 VAL A CA 1
ATOM 713 C C . VAL A 1 91 ? -7.240 3.518 10.983 1.00 84.94 91 VAL A C 1
ATOM 715 O O . VAL A 1 91 ? -7.339 2.323 10.721 1.00 84.94 91 VAL A O 1
ATOM 718 N N . ILE A 1 92 ? -6.343 4.012 11.830 1.00 82.81 92 ILE A N 1
ATOM 719 C CA . ILE A 1 92 ? -5.501 3.172 12.681 1.00 82.81 92 ILE A CA 1
ATOM 720 C C . ILE A 1 92 ? -6.214 3.093 14.025 1.00 82.81 92 ILE A C 1
ATOM 722 O O . ILE A 1 92 ? -6.445 4.124 14.655 1.00 82.81 92 ILE A O 1
ATOM 726 N N . ILE A 1 93 ? -6.616 1.885 14.407 1.00 76.12 93 ILE A N 1
ATOM 727 C CA . ILE A 1 93 ? -7.193 1.600 15.718 1.00 76.12 93 ILE A CA 1
ATOM 728 C C . ILE A 1 93 ? -6.046 1.083 16.571 1.00 76.12 93 ILE A C 1
ATOM 730 O O . ILE A 1 93 ? -5.390 0.114 16.195 1.00 76.12 93 ILE A O 1
ATOM 734 N N . ASP A 1 94 ? -5.783 1.771 17.671 1.00 71.69 94 ASP A N 1
ATOM 735 C CA . ASP A 1 94 ? -4.781 1.373 18.646 1.00 71.69 94 ASP A 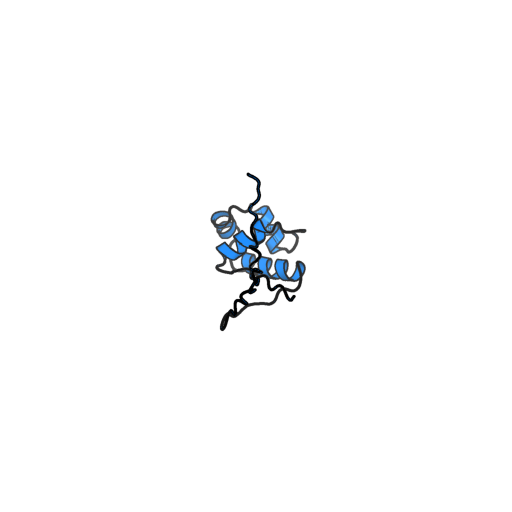CA 1
ATOM 736 C C . ASP A 1 94 ? -5.530 0.860 19.880 1.00 71.69 94 ASP A C 1
ATOM 738 O O . ASP A 1 94 ? -6.182 1.639 20.582 1.00 71.69 94 ASP A O 1
ATOM 742 N N . GLU A 1 95 ? -5.531 -0.457 20.075 1.00 66.62 95 GLU A N 1
ATOM 743 C CA . GLU A 1 95 ? -6.095 -1.093 21.267 1.00 66.62 95 GLU A CA 1
ATOM 744 C C . GLU A 1 95 ? -5.028 -1.033 22.370 1.00 66.62 95 GLU A C 1
ATOM 746 O O . GLU A 1 95 ? -4.080 -1.817 22.365 1.00 66.62 95 GLU A O 1
ATOM 751 N N . TRP A 1 96 ? -5.159 -0.055 23.274 1.00 53.28 96 TRP A N 1
ATOM 752 C CA . TRP A 1 96 ? -4.374 0.029 24.513 1.00 53.28 96 TRP A CA 1
ATOM 753 C C . TRP A 1 96 ? -5.106 -0.652 25.662 1.00 53.28 96 TRP A C 1
ATOM 755 O O . TRP A 1 96 ? -6.332 -0.419 25.778 1.00 53.28 96 TRP A O 1
#

Radius of gyration: 21.97 Å; chains: 1; bounding box: 38×48×68 Å